Protein AF-Q9G4G6-F1 (afdb_monomer_lite)

Secondary structure (DSSP, 8-state):
-HHHHHHHHHHHHTPPPSS--S-TTSGGGGS-SSPPSS--SSPPPPP-

Structure (mmCIF, N/CA/C/O backbone):
data_AF-Q9G4G6-F1
#
_entry.id   AF-Q9G4G6-F1
#
loop_
_atom_site.group_PDB
_atom_site.id
_atom_site.type_symbol
_atom_site.label_atom_id
_atom_site.label_alt_id
_atom_site.label_comp_id
_atom_site.label_asym_id
_atom_site.label_entity_id
_atom_site.label_seq_id
_atom_site.pdbx_PDB_ins_code
_atom_site.Cartn_x
_atom_site.Cartn_y
_atom_site.Cartn_z
_atom_site.occupancy
_atom_site.B_iso_or_equiv
_atom_site.auth_seq_id
_atom_site.auth_comp_id
_atom_site.auth_asym_id
_atom_site.auth_atom_id
_atom_site.pdbx_PDB_model_num
ATOM 1 N N . ILE A 1 1 ? -7.239 -2.991 23.086 1.00 79.88 1 ILE A N 1
ATOM 2 C CA . ILE A 1 1 ? -8.607 -2.927 22.512 1.00 79.88 1 ILE A CA 1
ATOM 3 C C . ILE A 1 1 ? -8.642 -2.109 21.214 1.00 79.88 1 ILE A C 1
ATOM 5 O O . ILE A 1 1 ? -9.051 -2.661 20.205 1.00 79.88 1 ILE A O 1
ATOM 9 N N . PHE A 1 2 ? -8.155 -0.861 21.184 1.00 94.62 2 PHE A N 1
ATOM 10 C CA . PHE A 1 2 ? -8.275 0.005 19.995 1.00 94.62 2 PHE A CA 1
ATOM 11 C C . PHE A 1 2 ? -7.588 -0.498 18.717 1.00 94.62 2 PHE A C 1
ATOM 13 O O . PHE A 1 2 ? -8.114 -0.277 17.637 1.00 94.62 2 PHE A O 1
ATOM 20 N N . PHE A 1 3 ? -6.466 -1.216 18.822 1.00 96.88 3 PHE A N 1
ATOM 21 C CA . PHE A 1 3 ? -5.748 -1.728 17.648 1.00 96.88 3 PHE A CA 1
ATOM 22 C C . PHE A 1 3 ? -6.633 -2.592 16.728 1.00 96.88 3 PHE A C 1
ATOM 24 O O . PHE A 1 3 ? -6.705 -2.341 15.530 1.00 96.88 3 PHE A O 1
ATOM 31 N N . LEU A 1 4 ? -7.374 -3.551 17.299 1.00 96.62 4 LEU A N 1
ATOM 32 C CA . LEU A 1 4 ? -8.276 -4.417 16.530 1.00 96.62 4 LEU A CA 1
ATOM 33 C C . LEU A 1 4 ? -9.464 -3.647 15.948 1.00 96.62 4 LEU A C 1
ATOM 35 O O . LEU A 1 4 ? -9.888 -3.930 14.833 1.00 96.62 4 LEU A O 1
ATOM 39 N N . PHE A 1 5 ? -9.976 -2.658 16.684 1.00 96.50 5 PHE A N 1
ATOM 40 C CA . PHE A 1 5 ? -11.062 -1.809 16.204 1.00 96.50 5 PHE A CA 1
ATOM 41 C C . PHE A 1 5 ? -10.637 -0.964 14.996 1.00 96.50 5 PHE A C 1
ATOM 43 O O . PHE A 1 5 ? -11.385 -0.882 14.030 1.00 96.50 5 PHE A O 1
ATOM 50 N N . ILE A 1 6 ? -9.429 -0.392 15.017 1.00 97.06 6 ILE A N 1
ATOM 51 C CA . ILE A 1 6 ? -8.890 0.406 13.905 1.00 97.06 6 ILE A CA 1
ATOM 52 C C . ILE A 1 6 ? -8.724 -0.458 12.650 1.00 97.06 6 ILE A C 1
ATOM 54 O O . ILE A 1 6 ? -9.142 -0.052 11.569 1.00 97.06 6 ILE A O 1
ATOM 58 N N . ILE A 1 7 ? -8.164 -1.667 12.791 1.00 95.94 7 ILE A N 1
ATOM 59 C CA . ILE A 1 7 ? -8.041 -2.609 11.670 1.00 95.94 7 ILE A CA 1
ATOM 60 C C . ILE A 1 7 ? -9.427 -2.945 11.108 1.00 95.94 7 ILE A C 1
ATOM 62 O O . ILE A 1 7 ? -9.647 -2.798 9.907 1.00 95.94 7 ILE A O 1
ATOM 66 N N . TRP A 1 8 ? -10.372 -3.339 11.964 1.00 96.12 8 TRP A N 1
ATOM 67 C CA . TRP A 1 8 ? -11.724 -3.696 11.537 1.00 96.12 8 TRP A CA 1
ATOM 68 C C . TRP A 1 8 ? -12.455 -2.535 10.842 1.00 96.12 8 TRP A C 1
ATOM 70 O O . TRP A 1 8 ? -12.998 -2.729 9.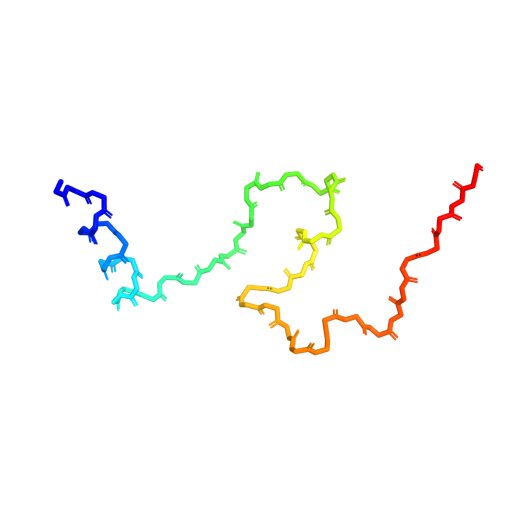758 1.00 96.12 8 TRP A O 1
ATOM 80 N N . GLU A 1 9 ? -12.414 -1.321 11.402 1.00 97.31 9 GLU A N 1
ATOM 81 C CA . GLU A 1 9 ? -13.022 -0.129 10.790 1.00 97.31 9 GLU A CA 1
ATOM 82 C C . GLU A 1 9 ? -12.405 0.170 9.422 1.00 97.31 9 GLU A C 1
ATOM 84 O O . GLU A 1 9 ? -13.136 0.385 8.455 1.00 97.31 9 GLU A O 1
ATOM 89 N N . SER A 1 10 ? -11.074 0.112 9.310 1.00 95.06 10 SER A N 1
ATOM 90 C CA . SER A 1 10 ? -10.386 0.365 8.041 1.00 95.06 10 SER A CA 1
ATOM 91 C C . SER A 1 10 ? -10.775 -0.631 6.943 1.00 95.06 10 SER A C 1
ATOM 93 O O . SER A 1 10 ? -10.968 -0.227 5.795 1.00 95.06 10 SER A O 1
ATOM 95 N N . MET A 1 11 ? -10.956 -1.911 7.294 1.00 94.31 11 MET A N 1
ATOM 96 C CA . MET A 1 11 ? -11.370 -2.959 6.356 1.00 94.31 11 MET A CA 1
ATOM 97 C C . MET A 1 11 ? -12.816 -2.766 5.881 1.00 94.31 11 MET A C 1
ATOM 99 O O . MET A 1 11 ? -13.107 -2.997 4.709 1.00 94.31 11 MET A O 1
ATOM 103 N N . VAL A 1 12 ? -13.715 -2.321 6.766 1.00 97.12 12 VAL A N 1
ATOM 104 C CA . VAL A 1 12 ? -15.128 -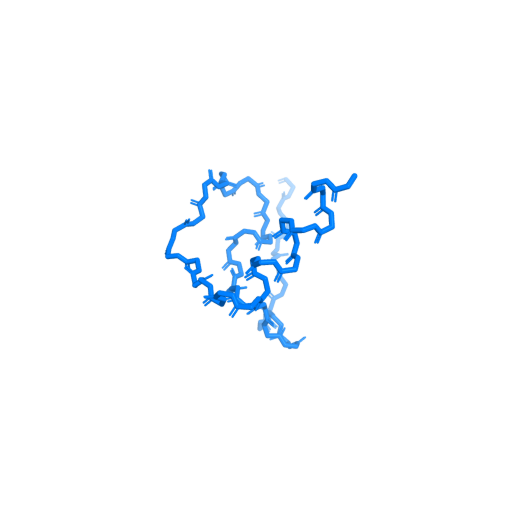2.064 6.434 1.00 97.12 12 VAL A CA 1
ATOM 105 C C . VAL A 1 12 ? -15.286 -0.805 5.576 1.00 97.12 12 VAL A C 1
ATOM 107 O O . VAL A 1 12 ? -16.069 -0.807 4.630 1.00 97.12 12 VAL A O 1
ATOM 110 N N . SER A 1 13 ? -14.525 0.254 5.866 1.00 95.62 13 SER A N 1
ATOM 111 C CA . SER A 1 13 ? -14.621 1.546 5.172 1.00 95.62 13 SER A CA 1
ATOM 112 C C . SER A 1 13 ? -13.992 1.568 3.768 1.00 95.62 13 SER A C 1
ATOM 114 O O . SER A 1 13 ? -14.222 2.528 3.037 1.00 95.62 13 SER A O 1
ATOM 116 N N . GLN A 1 14 ? -13.189 0.559 3.391 1.00 91.06 14 GLN A N 1
ATOM 117 C CA . GLN A 1 14 ? -12.617 0.356 2.041 1.00 91.06 14 GLN A CA 1
ATOM 118 C C . GLN A 1 14 ? -12.033 1.621 1.377 1.00 91.06 14 GLN A C 1
ATOM 120 O O . GLN A 1 14 ? -12.205 1.864 0.181 1.00 91.06 14 GLN A O 1
ATOM 125 N N . ARG A 1 15 ? -11.331 2.458 2.149 1.00 92.44 15 ARG A N 1
ATOM 126 C CA . ARG A 1 15 ? -10.747 3.704 1.629 1.00 92.44 15 ARG A CA 1
ATOM 127 C C . ARG A 1 15 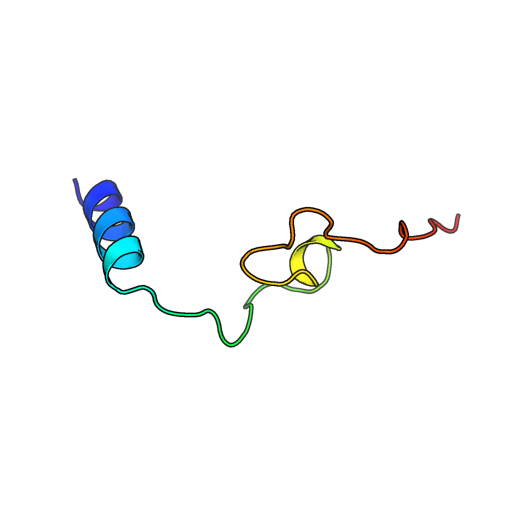? -9.583 3.380 0.689 1.00 92.44 15 ARG A C 1
ATOM 129 O O . ARG A 1 15 ? -8.592 2.795 1.118 1.00 92.44 15 ARG A O 1
ATOM 136 N N . GLN A 1 16 ? -9.69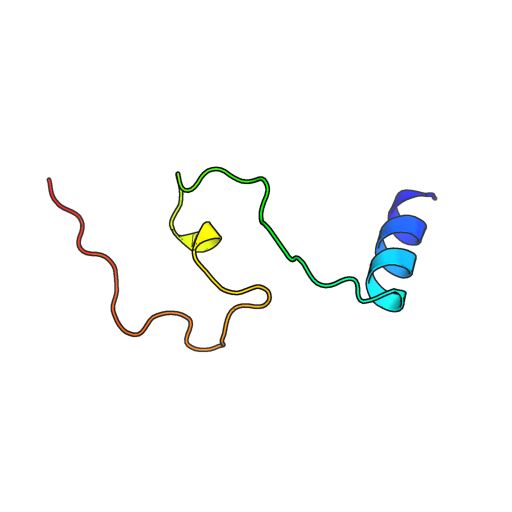8 3.778 -0.577 1.00 90.44 16 GLN A N 1
ATOM 137 C CA . GLN A 1 16 ? -8.633 3.601 -1.565 1.00 90.44 16 GLN A CA 1
ATOM 138 C C . GLN A 1 16 ? -7.458 4.551 -1.297 1.00 90.44 16 GLN A C 1
ATOM 140 O O . GLN A 1 16 ? -7.648 5.705 -0.907 1.00 90.4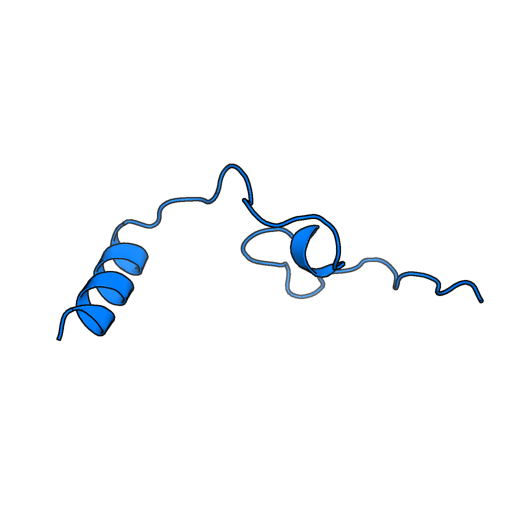4 16 GLN A O 1
ATOM 145 N N . VAL A 1 17 ? -6.238 4.066 -1.531 1.00 90.69 17 VAL A N 1
ATOM 146 C CA . VAL A 1 17 ? -5.017 4.873 -1.430 1.00 90.69 17 VAL A CA 1
ATOM 147 C C . VAL A 1 17 ? -4.855 5.674 -2.721 1.00 90.69 17 VAL A C 1
ATOM 149 O O . VAL A 1 17 ? -4.695 5.093 -3.788 1.00 90.69 17 VAL A O 1
ATOM 152 N N . ILE A 1 18 ? -4.906 7.006 -2.627 1.00 89.25 18 ILE A N 1
ATOM 153 C CA . ILE A 1 18 ? -4.767 7.900 -3.792 1.00 89.25 18 ILE A CA 1
ATOM 154 C C . ILE A 1 18 ? -3.293 8.250 -4.036 1.00 89.25 18 ILE A C 1
ATOM 156 O O . ILE A 1 18 ? -2.837 8.251 -5.175 1.00 89.25 18 ILE A O 1
ATOM 160 N N . PHE A 1 19 ? -2.536 8.513 -2.965 1.00 88.44 19 PHE A N 1
ATOM 161 C CA . PHE A 1 19 ? -1.109 8.826 -3.031 1.00 88.44 19 PHE A CA 1
ATOM 162 C C . PHE A 1 19 ? -0.360 8.136 -1.880 1.00 88.44 19 PHE A C 1
ATOM 164 O O . PHE A 1 19 ? -0.789 8.271 -0.729 1.00 88.44 19 PHE A O 1
ATOM 171 N N . PRO A 1 20 ? 0.737 7.406 -2.155 1.00 85.44 20 PRO A N 1
ATOM 172 C CA . PRO A 1 20 ? 1.608 6.885 -1.109 1.00 85.44 20 PRO A CA 1
ATOM 173 C C . PRO A 1 20 ? 2.383 8.029 -0.442 1.00 85.44 20 PRO A C 1
ATOM 175 O O . PRO A 1 20 ? 2.751 9.012 -1.084 1.00 85.44 20 PRO A O 1
ATOM 178 N N . ILE A 1 21 ? 2.641 7.896 0.859 1.00 88.50 21 ILE A N 1
ATOM 179 C CA . ILE A 1 21 ? 3.476 8.835 1.629 1.00 88.50 21 ILE A CA 1
ATOM 180 C C . ILE A 1 21 ? 4.957 8.424 1.626 1.00 88.50 21 ILE A C 1
ATOM 182 O O . ILE A 1 21 ? 5.828 9.171 2.068 1.00 88.50 21 ILE A O 1
ATOM 186 N N . GLN A 1 22 ? 5.237 7.206 1.168 1.00 86.50 22 GLN A N 1
ATOM 187 C CA . GLN A 1 22 ? 6.550 6.591 1.173 1.00 86.50 22 GLN A CA 1
ATOM 188 C C . GLN A 1 22 ? 7.431 7.170 0.070 1.00 86.50 22 GLN A C 1
ATOM 190 O O . GLN A 1 22 ? 6.976 7.458 -1.036 1.00 86.50 22 GLN A O 1
ATOM 195 N N . LEU A 1 23 ? 8.720 7.301 0.375 1.00 82.00 23 LEU A N 1
ATOM 196 C CA . LEU A 1 23 ? 9.726 7.616 -0.628 1.00 82.00 23 LEU A CA 1
ATOM 197 C C . LEU A 1 23 ? 9.950 6.394 -1.523 1.00 82.00 23 LEU A C 1
ATOM 199 O O . LEU A 1 23 ? 9.907 5.251 -1.072 1.00 82.00 23 LEU A O 1
ATOM 203 N N . ASN A 1 24 ? 10.266 6.646 -2.787 1.00 81.44 24 ASN A N 1
ATOM 204 C CA . ASN A 1 24 ? 10.548 5.638 -3.806 1.00 81.44 24 ASN A CA 1
ATOM 205 C C . ASN A 1 24 ? 11.940 4.984 -3.663 1.00 81.44 24 ASN A C 1
ATOM 207 O O . ASN A 1 24 ? 12.573 4.621 -4.655 1.00 81.44 24 ASN A O 1
ATOM 211 N N . SER A 1 25 ? 12.428 4.849 -2.427 1.00 84.69 25 SER A N 1
ATOM 212 C CA . SER A 1 25 ? 13.730 4.258 -2.100 1.00 84.69 25 SER A CA 1
ATOM 213 C C . SER A 1 25 ? 13.784 2.750 -2.327 1.00 84.69 25 SER A C 1
ATOM 215 O O . SER A 1 25 ? 14.868 2.182 -2.426 1.00 84.69 25 SER A O 1
ATOM 217 N N . SER A 1 26 ? 12.628 2.097 -2.376 1.00 87.12 26 SER A N 1
ATOM 218 C CA . SER A 1 26 ? 12.501 0.659 -2.560 1.00 87.12 26 SER A CA 1
ATOM 219 C C . SER A 1 26 ? 11.440 0.353 -3.616 1.00 87.12 26 SER A C 1
ATOM 221 O O . SER A 1 26 ? 10.499 1.125 -3.826 1.00 87.12 26 SER A O 1
ATOM 223 N N . ILE A 1 27 ? 11.653 -0.733 -4.363 1.00 88.00 27 ILE A N 1
ATOM 224 C CA . ILE A 1 27 ? 10.910 -0.989 -5.600 1.00 88.00 27 ILE A CA 1
ATOM 225 C C . ILE A 1 27 ? 9.446 -1.372 -5.348 1.00 88.00 27 ILE A C 1
ATOM 227 O O . ILE A 1 27 ? 8.595 -1.137 -6.203 1.00 88.00 27 ILE A O 1
ATOM 231 N N . GLU A 1 28 ? 9.116 -1.891 -4.165 1.00 88.69 28 GLU A N 1
ATOM 232 C CA . GLU A 1 28 ? 7.745 -2.258 -3.814 1.00 88.69 28 GLU A CA 1
ATOM 233 C C . GLU A 1 28 ? 6.784 -1.063 -3.795 1.00 88.69 28 GLU A C 1
ATOM 235 O O . GLU A 1 28 ? 5.602 -1.242 -4.074 1.00 88.69 28 GLU A O 1
ATOM 240 N N . TRP A 1 29 ? 7.266 0.161 -3.548 1.00 88.62 29 TRP A N 1
ATOM 241 C CA . TRP A 1 29 ? 6.408 1.354 -3.521 1.00 88.62 29 TRP A CA 1
ATOM 242 C C . TRP A 1 29 ? 5.964 1.831 -4.906 1.00 88.62 29 TRP A C 1
ATOM 244 O O . TRP A 1 29 ? 5.086 2.686 -4.996 1.00 88.62 29 TRP A O 1
ATOM 254 N N . TYR A 1 30 ? 6.529 1.271 -5.979 1.00 87.44 30 TYR A N 1
ATOM 255 C CA . TYR A 1 30 ? 6.050 1.500 -7.345 1.00 87.44 30 TYR A CA 1
ATOM 256 C C . TYR A 1 30 ? 4.882 0.586 -7.734 1.00 87.44 30 TYR A C 1
ATOM 258 O O . TYR A 1 30 ? 4.279 0.786 -8.787 1.00 87.44 30 TYR A O 1
ATOM 266 N N . GLN A 1 31 ? 4.568 -0.425 -6.921 1.00 89.75 31 GLN A N 1
ATOM 267 C CA . GLN A 1 31 ? 3.483 -1.356 -7.202 1.00 89.75 31 GLN A CA 1
ATOM 268 C C . GLN A 1 31 ? 2.111 -0.744 -6.903 1.00 89.75 31 GLN A C 1
ATOM 270 O O . GLN A 1 31 ? 1.960 0.146 -6.065 1.00 89.75 31 GLN A O 1
ATOM 275 N N . ASN A 1 32 ? 1.083 -1.270 -7.571 1.00 89.19 32 ASN A N 1
ATOM 276 C CA . ASN A 1 32 ? -0.304 -0.930 -7.263 1.00 89.19 32 ASN A CA 1
ATOM 277 C C . ASN A 1 32 ? -0.696 -1.413 -5.855 1.00 89.19 32 ASN A C 1
ATOM 279 O O . ASN A 1 32 ? -0.106 -2.346 -5.308 1.00 89.19 32 ASN A O 1
ATOM 283 N N . THR A 1 33 ? -1.740 -0.806 -5.286 1.00 90.62 33 THR A N 1
ATOM 284 C CA . THR A 1 33 ? -2.347 -1.249 -4.022 1.00 90.62 33 THR A CA 1
ATOM 285 C C . THR A 1 33 ? -3.782 -1.743 -4.272 1.00 90.62 33 THR A C 1
ATOM 287 O O . THR A 1 33 ? -4.676 -0.925 -4.479 1.00 90.62 33 THR A O 1
ATOM 290 N N . PRO A 1 34 ? -4.052 -3.066 -4.268 1.00 91.56 34 PRO A N 1
ATOM 291 C CA . PRO A 1 34 ? -3.131 -4.189 -4.055 1.00 91.56 34 PRO A CA 1
ATOM 292 C C . PRO A 1 34 ? -2.268 -4.516 -5.293 1.00 91.56 34 PRO A C 1
ATOM 294 O O . PRO A 1 34 ? -2.646 -4.170 -6.416 1.00 91.56 34 PRO A O 1
ATOM 297 N N . PRO A 1 35 ? -1.128 -5.207 -5.112 1.00 90.31 35 PRO A N 1
ATOM 298 C CA . PRO A 1 35 ? -0.311 -5.667 -6.227 1.00 90.31 35 PRO A CA 1
ATOM 299 C C . PRO A 1 35 ? -1.023 -6.788 -6.997 1.00 90.31 35 PRO A C 1
ATOM 301 O O . PRO A 1 35 ? -1.803 -7.556 -6.431 1.00 90.31 35 PRO A O 1
ATOM 304 N N . ALA A 1 36 ? -0.737 -6.899 -8.294 1.00 91.81 36 ALA A N 1
ATOM 305 C CA . ALA A 1 36 ? -1.194 -8.026 -9.102 1.00 91.81 36 ALA A CA 1
ATOM 306 C C . ALA A 1 36 ? -0.438 -9.309 -8.721 1.00 91.81 36 ALA A C 1
ATOM 308 O O . ALA A 1 36 ? 0.711 -9.236 -8.291 1.00 91.81 36 ALA A O 1
ATOM 309 N N . GLU A 1 37 ? -1.045 -10.479 -8.941 1.00 91.00 37 GLU A N 1
ATOM 310 C CA . GLU A 1 37 ? -0.416 -11.788 -8.686 1.00 91.00 37 GLU A CA 1
ATOM 311 C C . GLU A 1 37 ? 0.928 -11.927 -9.416 1.00 91.00 37 GLU A C 1
ATOM 313 O O . GLU A 1 37 ? 1.926 -12.344 -8.834 1.00 91.00 37 GLU A O 1
ATOM 318 N N . HIS A 1 38 ? 0.975 -11.473 -10.670 1.00 89.62 38 HIS A N 1
ATOM 319 C CA . HIS A 1 38 ? 2.211 -11.274 -11.420 1.00 89.62 38 HIS A CA 1
ATOM 320 C C . HIS A 1 38 ? 2.531 -9.777 -11.462 1.00 89.62 38 HIS A C 1
ATOM 322 O O . HIS A 1 38 ? 2.119 -9.062 -12.375 1.00 89.62 38 HIS A O 1
ATOM 328 N N . SER A 1 39 ? 3.229 -9.292 -10.432 1.00 87.00 39 SER A N 1
ATOM 329 C CA . SER A 1 39 ? 3.460 -7.855 -10.212 1.00 87.00 39 SER A CA 1
ATOM 330 C C . SER A 1 39 ? 4.539 -7.233 -11.116 1.00 87.00 39 SER A C 1
ATOM 332 O O . SER A 1 39 ? 4.658 -6.012 -11.178 1.00 87.00 39 SER A O 1
ATOM 334 N N . TYR A 1 40 ? 5.337 -8.048 -11.812 1.00 89.56 40 TYR A N 1
ATOM 335 C CA . TYR A 1 40 ? 6.427 -7.589 -12.676 1.00 89.56 40 TYR A CA 1
ATOM 336 C C . TYR A 1 40 ? 6.370 -8.295 -14.029 1.00 89.56 40 TYR A C 1
ATOM 338 O O . TYR A 1 40 ? 6.230 -9.517 -14.085 1.00 89.56 40 TYR A O 1
ATOM 346 N N . SER A 1 41 ? 6.521 -7.536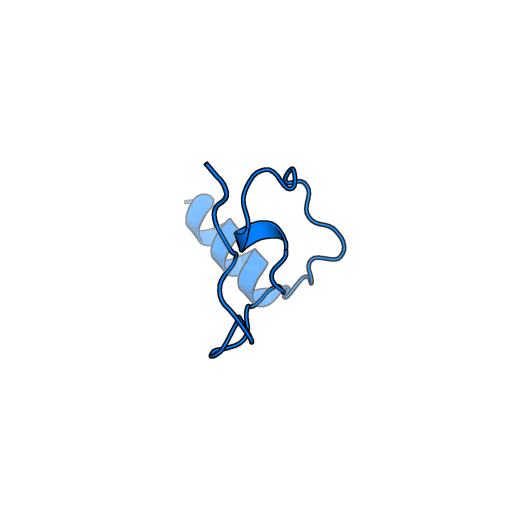 -15.115 1.00 88.94 41 SER A N 1
ATOM 347 C CA . SER A 1 41 ? 6.770 -8.095 -16.449 1.00 88.94 41 SER A CA 1
ATOM 348 C C . SER A 1 41 ? 8.215 -8.571 -16.603 1.00 88.94 41 SER A C 1
ATOM 350 O O . SER A 1 41 ? 8.478 -9.546 -17.299 1.00 88.94 41 SER A O 1
ATOM 352 N N . GLU A 1 42 ? 9.145 -7.885 -15.939 1.00 86.88 42 GLU A N 1
ATOM 353 C CA . GLU A 1 42 ? 10.579 -8.151 -15.958 1.00 86.88 42 GLU A CA 1
ATOM 354 C C . GLU A 1 42 ? 11.212 -7.718 -14.630 1.00 86.88 42 GLU A C 1
ATOM 356 O O . GLU A 1 42 ? 10.703 -6.831 -13.941 1.00 86.88 42 GLU A O 1
ATOM 361 N N . LEU A 1 43 ? 12.306 -8.375 -14.245 1.00 87.00 43 LEU A N 1
ATOM 362 C CA . LEU A 1 43 ? 13.022 -8.059 -13.010 1.00 87.00 43 LEU A CA 1
ATOM 363 C C . LEU A 1 43 ? 13.973 -6.872 -13.227 1.00 87.00 43 LEU A C 1
ATOM 365 O O . LEU A 1 43 ? 14.580 -6.771 -14.295 1.00 87.00 43 LEU A O 1
ATOM 369 N N . PRO A 1 44 ? 14.156 -5.996 -12.221 1.00 84.81 44 PRO A N 1
ATOM 370 C CA . PRO A 1 44 ? 15.081 -4.875 -12.327 1.00 84.81 44 PRO A CA 1
ATOM 371 C C . PRO A 1 44 ? 16.524 -5.368 -12.490 1.00 84.81 44 PRO A C 1
ATOM 373 O O . PRO A 1 44 ? 16.974 -6.278 -11.791 1.00 84.81 44 PRO A O 1
ATOM 376 N N . MET A 1 45 ? 17.269 -4.732 -13.395 1.00 86.00 45 MET A N 1
ATOM 377 C CA . MET A 1 45 ? 18.694 -4.995 -13.571 1.00 86.00 45 MET A CA 1
ATOM 378 C C . MET A 1 45 ? 19.493 -4.250 -12.500 1.00 86.00 45 MET A C 1
ATOM 380 O O . MET A 1 45 ? 19.378 -3.034 -12.361 1.00 86.00 45 MET A O 1
ATOM 384 N N . LEU A 1 46 ? 20.326 -4.978 -11.760 1.00 84.81 46 LEU A N 1
ATOM 385 C CA . LEU A 1 46 ? 21.293 -4.383 -10.844 1.00 84.81 46 LEU A CA 1
ATOM 386 C C . LEU A 1 46 ? 22.560 -4.024 -11.625 1.00 84.81 46 LEU A C 1
ATOM 388 O O . LEU A 1 46 ? 23.135 -4.875 -12.305 1.00 84.81 46 LEU A O 1
ATOM 392 N N . THR A 1 47 ? 22.993 -2.771 -11.531 1.00 78.94 47 THR A N 1
ATOM 393 C CA . THR A 1 47 ? 24.291 -2.320 -12.046 1.00 78.94 47 THR A CA 1
ATOM 394 C C . THR A 1 47 ? 25.283 -2.207 -10.893 1.00 78.94 47 THR A C 1
ATOM 396 O O . THR A 1 47 ? 24.925 -1.669 -9.845 1.00 78.94 47 THR A O 1
ATOM 399 N N . ASN A 1 48 ? 26.503 -2.712 -11.099 1.00 71.38 48 ASN A N 1
ATOM 400 C CA . ASN A 1 48 ? 27.621 -2.573 -10.158 1.00 71.38 48 ASN A CA 1
ATOM 401 C C . ASN A 1 48 ? 28.231 -1.172 -10.193 1.00 71.38 48 ASN A C 1
ATOM 403 O O . ASN A 1 48 ? 28.297 -0.600 -11.306 1.00 71.38 48 ASN A O 1
#

Foldseek 3Di:
DVVVVVVVVCVVVVDADPDDPDDPPDPCNVAHVVADPCNDPDDDDDDD

Organism: NCBI:txid132621

InterPro domains:
  IPR036927 Cytochrome c oxidase-like, subunit I superfamily [G3DSA:1.20.210.10] (1-48)
  IPR036927 Cytochrome c oxidase-like, subunit I superfamily [SSF81442] (1-48)

pLDDT: mean 89.44, std 5.31, range [71.38, 97.31]

Sequence (48 aa):
IFFLFIIWESMVSQRQVIFPIQLNSSIEWYQNTPPAEHSYSELPMLTN

Radius of gyration: 15.49 Å; chains: 1; bounding box: 43×21×39 Å